Protein AF-A0A6N7SQC3-F1 (afdb_monomer_lite)

Sequence (76 aa):
MTCIIGYLDKKNKCTWIGCDSLGSNGYTKAVESQPKIFRNKVFENVIMGSTSTFRHIDLLKYSKELFDEIDKYKTR

Structure (mmCIF, N/CA/C/O backbone):
data_AF-A0A6N7SQC3-F1
#
_entry.id   AF-A0A6N7SQC3-F1
#
loop_
_atom_site.group_PDB
_atom_site.id
_atom_site.type_symbol
_atom_site.label_atom_id
_atom_site.label_alt_id
_atom_site.label_comp_id
_atom_site.label_asym_id
_atom_site.label_entity_id
_atom_site.label_seq_id
_atom_site.pdbx_PDB_ins_code
_atom_site.Cartn_x
_atom_site.Cartn_y
_atom_site.Cartn_z
_atom_site.occupancy
_atom_site.B_iso_or_equiv
_atom_site.auth_seq_id
_atom_site.auth_comp_id
_atom_site.auth_asym_id
_atom_site.auth_atom_id
_atom_site.pdbx_PDB_model_num
ATOM 1 N N . MET A 1 1 ? 13.387 -0.644 -6.004 1.00 67.00 1 MET A N 1
ATOM 2 C CA . MET A 1 1 ? 13.236 -0.332 -4.566 1.00 67.00 1 MET A CA 1
ATOM 3 C C . MET A 1 1 ? 11.983 0.516 -4.417 1.00 67.00 1 MET A C 1
ATOM 5 O O . MET A 1 1 ? 11.848 1.463 -5.178 1.00 67.00 1 MET A O 1
ATOM 9 N N . THR A 1 2 ? 11.074 0.134 -3.519 1.00 80.88 2 THR A N 1
ATOM 10 C CA . THR A 1 2 ? 9.768 0.783 -3.293 1.00 80.88 2 THR A CA 1
ATOM 11 C C . THR A 1 2 ? 9.658 1.108 -1.807 1.00 80.88 2 THR A C 1
ATOM 13 O O . THR A 1 2 ? 10.025 0.269 -0.984 1.00 80.88 2 THR A O 1
ATOM 16 N N . CYS A 1 3 ? 9.152 2.290 -1.469 1.00 85.50 3 CYS A N 1
ATOM 17 C CA . CYS A 1 3 ? 8.841 2.694 -0.104 1.00 85.50 3 CYS A CA 1
ATOM 18 C C . CYS A 1 3 ? 7.322 2.751 0.065 1.00 85.50 3 CYS A C 1
ATOM 20 O O . CYS A 1 3 ? 6.630 3.418 -0.705 1.00 85.50 3 CYS A O 1
ATOM 22 N N . ILE A 1 4 ? 6.810 2.043 1.070 1.00 90.56 4 ILE A N 1
ATOM 23 C CA . ILE A 1 4 ? 5.399 2.072 1.458 1.00 90.56 4 ILE A CA 1
ATOM 24 C C . ILE A 1 4 ? 5.344 2.447 2.932 1.00 90.56 4 ILE A C 1
ATOM 26 O O . ILE A 1 4 ? 6.014 1.825 3.755 1.00 90.56 4 ILE A O 1
ATOM 30 N N . ILE A 1 5 ? 4.551 3.461 3.257 1.00 91.31 5 ILE A N 1
ATOM 31 C CA . ILE A 1 5 ? 4.382 3.975 4.614 1.00 91.31 5 ILE A CA 1
ATOM 32 C C . ILE A 1 5 ? 2.915 3.824 4.987 1.00 91.31 5 ILE A C 1
ATOM 34 O O . ILE A 1 5 ? 2.046 4.302 4.264 1.00 91.31 5 ILE A O 1
ATOM 38 N N . GLY A 1 6 ? 2.649 3.170 6.115 1.00 91.69 6 GLY A N 1
ATOM 39 C CA . GLY A 1 6 ? 1.323 3.076 6.718 1.00 91.69 6 GLY A CA 1
ATOM 40 C C . GLY A 1 6 ? 1.260 3.869 8.020 1.00 91.69 6 GLY A C 1
ATOM 41 O O . GLY A 1 6 ? 2.205 3.843 8.806 1.00 91.69 6 GLY A O 1
ATOM 42 N N . TYR A 1 7 ? 0.145 4.551 8.265 1.00 92.38 7 TYR A N 1
ATOM 43 C CA . TYR A 1 7 ? -0.129 5.256 9.512 1.00 92.38 7 TYR A CA 1
ATOM 44 C C . TYR A 1 7 ? -1.535 4.925 10.011 1.00 92.38 7 TYR A C 1
ATOM 46 O O . TYR A 1 7 ? -2.520 5.084 9.290 1.00 92.38 7 TYR A O 1
ATOM 54 N N . LEU A 1 8 ? -1.622 4.467 11.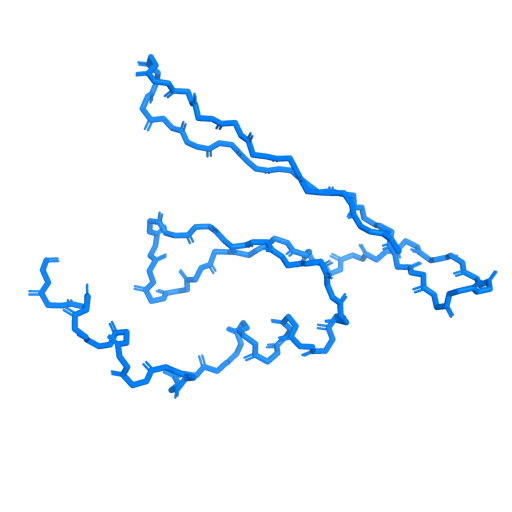260 1.00 92.25 8 LEU A N 1
ATOM 55 C CA . LEU A 1 8 ? -2.887 4.196 11.930 1.00 92.25 8 LEU A CA 1
ATOM 56 C C . LEU A 1 8 ? -3.268 5.394 12.801 1.00 92.25 8 LEU A C 1
ATOM 58 O O . LEU A 1 8 ? -2.662 5.629 13.850 1.00 92.25 8 LEU A O 1
ATOM 62 N N . ASP A 1 9 ? -4.312 6.109 12.398 1.00 91.44 9 ASP A N 1
ATOM 63 C CA . ASP A 1 9 ? -4.894 7.183 13.186 1.00 91.44 9 ASP A CA 1
ATOM 64 C C . ASP A 1 9 ? -5.964 6.613 14.126 1.00 91.44 9 ASP A C 1
ATOM 66 O O . ASP A 1 9 ? -7.115 6.364 13.753 1.00 91.44 9 ASP A O 1
ATOM 70 N N . LYS A 1 10 ? -5.574 6.410 15.388 1.00 91.44 10 LYS A N 1
ATOM 71 C CA . LYS A 1 10 ? -6.478 5.903 16.432 1.00 91.44 10 LYS A CA 1
ATOM 72 C C . LYS A 1 10 ? -7.562 6.909 16.830 1.00 91.44 10 LYS A C 1
ATOM 74 O O . LYS A 1 10 ? -8.597 6.488 17.341 1.00 91.44 10 LYS A O 1
ATOM 79 N N . LYS A 1 11 ? -7.344 8.212 16.621 1.00 93.25 11 LYS A N 1
ATOM 80 C CA . LYS A 1 11 ? -8.285 9.269 17.022 1.00 93.25 11 LYS A CA 1
ATOM 81 C C . LYS A 1 11 ? -9.433 9.371 16.023 1.00 93.25 11 LYS A C 1
ATOM 83 O O . LYS A 1 11 ? -10.590 9.404 16.429 1.00 93.25 11 LYS A O 1
ATOM 88 N N . ASN A 1 12 ? -9.107 9.348 14.733 1.00 90.75 12 ASN A N 1
ATOM 89 C CA . ASN A 1 12 ? -10.086 9.420 13.647 1.00 90.75 12 ASN A CA 1
ATOM 90 C C . ASN A 1 12 ? -10.541 8.037 13.145 1.00 90.75 12 ASN A C 1
ATOM 92 O O . ASN A 1 12 ? -11.332 7.961 12.208 1.00 90.75 12 ASN A O 1
ATOM 96 N N . LYS A 1 13 ? -10.066 6.949 13.775 1.00 89.38 13 LYS A N 1
ATOM 97 C CA . LYS A 1 13 ? -10.374 5.550 13.422 1.00 89.38 13 LYS A CA 1
ATOM 98 C C . LYS A 1 13 ? -10.147 5.256 11.933 1.00 89.38 13 LYS A C 1
ATOM 100 O O . LYS A 1 13 ? -10.947 4.568 11.303 1.00 89.38 13 LYS A O 1
ATOM 105 N N . CYS A 1 14 ? -9.061 5.780 11.370 1.00 87.69 14 CYS A N 1
ATOM 106 C CA . CYS A 1 14 ? -8.734 5.611 9.958 1.00 87.69 14 CYS A CA 1
ATOM 107 C C . CYS A 1 14 ? -7.287 5.154 9.752 1.00 87.69 14 CYS A C 1
ATOM 109 O O . CYS A 1 14 ? -6.407 5.368 10.587 1.00 87.69 14 CYS A O 1
ATOM 111 N N . THR A 1 15 ? -7.054 4.500 8.617 1.00 88.88 15 THR A N 1
ATOM 112 C CA . THR A 1 15 ? -5.733 4.020 8.213 1.00 88.88 15 THR A CA 1
ATOM 113 C C . THR A 1 15 ? -5.311 4.749 6.951 1.00 88.88 15 THR A C 1
ATOM 115 O O . THR A 1 15 ? -6.021 4.740 5.945 1.00 88.88 15 THR A O 1
ATOM 118 N N . TRP A 1 16 ? -4.132 5.352 7.007 1.00 89.88 16 TRP A N 1
ATOM 119 C CA . TRP A 1 16 ? -3.479 6.011 5.891 1.00 89.88 16 TRP A CA 1
ATOM 120 C C . TRP A 1 16 ? -2.375 5.115 5.362 1.00 89.88 16 TRP A C 1
ATOM 122 O O . TRP A 1 16 ? -1.671 4.458 6.127 1.00 89.88 16 TRP A O 1
ATOM 132 N N . ILE A 1 17 ? -2.202 5.100 4.050 1.00 92.06 17 ILE A N 1
ATOM 133 C CA . ILE A 1 17 ? -1.092 4.402 3.420 1.00 92.06 17 ILE A CA 1
ATOM 134 C C . ILE A 1 17 ? -0.666 5.181 2.180 1.00 92.06 17 ILE A C 1
ATOM 136 O O . ILE A 1 17 ? -1.506 5.654 1.414 1.00 92.06 17 ILE A O 1
ATOM 140 N N . GLY A 1 18 ? 0.638 5.348 2.012 1.00 89.62 18 GLY A N 1
ATOM 141 C CA . GLY A 1 18 ? 1.242 6.050 0.887 1.00 89.62 18 GLY A CA 1
ATOM 142 C C . GLY A 1 18 ? 2.407 5.253 0.322 1.00 89.62 18 GLY A C 1
ATOM 143 O O . GLY A 1 18 ? 3.075 4.514 1.047 1.00 89.62 18 GLY A O 1
ATOM 144 N N . CYS A 1 19 ? 2.642 5.385 -0.979 1.00 89.38 19 CYS A N 1
ATOM 145 C CA . CYS A 1 19 ? 3.785 4.785 -1.652 1.00 89.38 19 CYS A CA 1
ATOM 146 C C . CYS A 1 19 ? 4.408 5.764 -2.638 1.00 89.38 19 CYS A C 1
ATOM 148 O O . CYS A 1 19 ? 3.769 6.717 -3.083 1.00 89.38 19 CYS A O 1
ATOM 150 N N . ASP A 1 20 ? 5.649 5.488 -3.016 1.00 88.00 20 ASP A N 1
ATOM 151 C CA . ASP A 1 20 ? 6.292 6.161 -4.134 1.00 88.00 20 ASP A CA 1
ATOM 152 C C . ASP A 1 20 ? 5.743 5.673 -5.491 1.00 88.00 20 ASP A C 1
ATOM 154 O O . ASP A 1 20 ? 5.339 4.515 -5.644 1.00 88.00 20 ASP A O 1
ATOM 158 N N . SER A 1 21 ? 5.814 6.540 -6.500 1.00 84.81 21 SER A N 1
ATOM 159 C CA . SER A 1 21 ? 5.402 6.244 -7.882 1.00 84.81 21 SER A CA 1
ATOM 160 C C . SER A 1 21 ? 6.575 5.845 -8.791 1.00 84.81 21 SER A C 1
ATOM 162 O O . SER A 1 21 ? 6.564 6.138 -9.985 1.00 84.81 21 SER A O 1
ATOM 164 N N . LEU A 1 22 ? 7.629 5.221 -8.249 1.00 83.62 22 LEU A N 1
ATOM 165 C CA . LEU A 1 22 ? 8.829 4.869 -9.016 1.00 83.62 22 LEU A CA 1
ATOM 166 C C . LEU A 1 22 ? 8.804 3.410 -9.492 1.00 83.62 22 LEU A C 1
ATOM 168 O O . LEU A 1 22 ? 8.821 2.480 -8.683 1.00 83.62 22 LEU A O 1
ATOM 172 N N . GLY A 1 23 ? 8.867 3.189 -10.799 1.00 82.31 23 GLY A N 1
ATOM 173 C CA . GLY A 1 23 ? 9.285 1.918 -11.383 1.00 82.31 23 GLY A CA 1
ATOM 174 C C . GLY A 1 23 ? 10.794 1.901 -11.604 1.00 82.31 23 GLY A C 1
ATOM 175 O O . GLY A 1 23 ? 11.363 2.854 -12.131 1.00 82.31 23 GLY A O 1
ATOM 176 N N . SER A 1 24 ? 11.479 0.831 -11.199 1.00 81.44 24 SER A N 1
ATOM 177 C CA . SER A 1 24 ? 12.900 0.658 -11.515 1.00 81.44 24 SER A CA 1
ATOM 178 C C . SER A 1 24 ? 13.210 -0.789 -11.867 1.00 81.44 24 SER A C 1
ATOM 180 O O . SER A 1 24 ? 12.778 -1.705 -11.171 1.00 81.44 24 SER A O 1
ATOM 182 N N . ASN A 1 25 ? 13.988 -0.971 -12.932 1.00 80.62 25 ASN A N 1
ATOM 183 C CA . ASN A 1 25 ? 14.492 -2.264 -13.403 1.00 80.62 25 ASN A CA 1
ATOM 184 C C . ASN A 1 25 ? 15.964 -2.508 -13.001 1.00 80.62 25 ASN A C 1
ATOM 186 O O . ASN A 1 25 ? 16.603 -3.407 -13.535 1.00 80.62 25 ASN A O 1
ATOM 190 N N . GLY A 1 26 ? 16.511 -1.692 -12.091 1.00 77.38 26 GLY A N 1
ATOM 191 C CA . GLY A 1 26 ? 17.900 -1.772 -11.628 1.00 77.38 26 GLY A CA 1
ATOM 192 C C . GLY A 1 26 ? 18.888 -0.866 -12.371 1.00 77.38 26 GLY A C 1
ATOM 193 O O . GLY A 1 26 ? 19.912 -0.522 -11.790 1.00 77.38 26 GLY A O 1
ATOM 194 N N . TYR A 1 27 ? 18.570 -0.412 -13.590 1.00 77.19 27 TYR A N 1
ATOM 195 C CA . TYR A 1 27 ? 19.432 0.487 -14.376 1.00 77.19 27 TYR A CA 1
ATOM 196 C C . TYR A 1 27 ? 18.733 1.805 -14.727 1.00 77.19 27 TYR A C 1
ATOM 198 O O . TYR A 1 27 ? 19.293 2.884 -14.550 1.00 77.19 27 TYR A O 1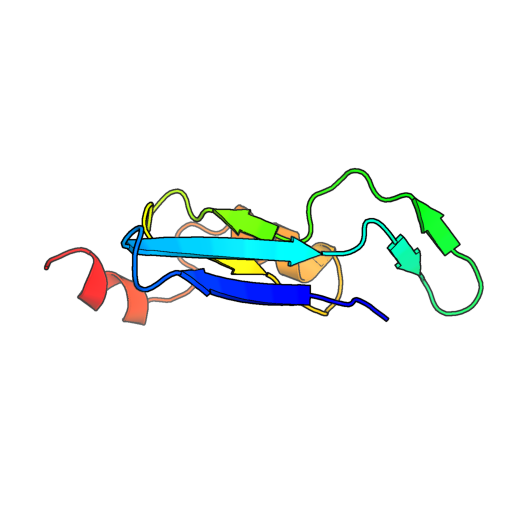
ATOM 206 N N . THR A 1 28 ? 17.470 1.731 -15.147 1.00 80.62 28 THR A N 1
ATOM 207 C CA . THR A 1 28 ? 16.627 2.892 -15.428 1.00 80.62 28 THR A CA 1
ATOM 208 C C . THR A 1 28 ? 15.525 3.055 -14.383 1.00 80.62 28 THR A C 1
ATOM 210 O O . THR A 1 28 ? 15.163 2.141 -13.626 1.00 80.62 28 THR A O 1
ATOM 213 N N . LYS A 1 29 ? 15.018 4.285 -14.307 1.00 83.75 29 LYS A N 1
ATOM 214 C CA . LYS A 1 29 ? 13.903 4.693 -13.459 1.00 83.75 29 LYS A CA 1
ATOM 215 C C . LYS A 1 29 ? 12.822 5.281 -14.360 1.00 83.75 29 LYS A C 1
ATOM 217 O O . LYS A 1 29 ? 13.140 6.093 -15.224 1.00 83.75 29 LYS A O 1
ATOM 222 N N . ALA A 1 30 ? 11.578 4.881 -14.148 1.00 82.06 30 ALA A N 1
ATOM 223 C CA . ALA A 1 30 ? 10.407 5.424 -14.821 1.00 82.06 30 ALA A CA 1
ATOM 224 C C . ALA A 1 30 ? 9.371 5.836 -13.771 1.00 82.06 30 ALA A C 1
ATOM 226 O O . ALA A 1 30 ? 9.288 5.230 -12.699 1.00 82.06 30 ALA A O 1
ATOM 227 N N . VAL A 1 31 ? 8.603 6.883 -14.065 1.00 79.19 31 VAL A N 1
ATOM 228 C CA . VAL A 1 31 ? 7.417 7.208 -13.268 1.00 79.19 31 VAL A CA 1
ATOM 229 C C . VAL A 1 31 ? 6.336 6.221 -13.665 1.00 79.19 31 VAL A C 1
ATOM 231 O O . VAL A 1 31 ? 5.981 6.152 -14.838 1.00 79.19 31 VAL A O 1
ATOM 234 N N . GLU A 1 32 ? 5.829 5.472 -12.694 1.00 78.00 32 GLU A N 1
ATOM 235 C CA . GLU A 1 32 ? 4.745 4.529 -12.925 1.00 78.00 32 GLU A CA 1
ATOM 236 C C . GLU A 1 32 ? 3.424 5.075 -12.408 1.00 78.00 32 GLU A C 1
ATOM 238 O O . GLU A 1 32 ? 3.284 5.417 -11.232 1.00 78.00 32 GLU A O 1
ATOM 243 N N . SER A 1 33 ? 2.446 5.151 -13.312 1.00 74.94 33 SER A N 1
ATOM 244 C CA . SER A 1 33 ? 1.091 5.611 -13.004 1.00 74.94 33 SER A CA 1
ATOM 245 C C . SER A 1 33 ? 0.231 4.515 -12.382 1.00 74.94 33 SER A C 1
ATOM 247 O O . SER A 1 33 ? -0.787 4.817 -11.758 1.00 74.94 33 SER A O 1
ATOM 249 N N . GLN A 1 34 ? 0.601 3.242 -12.559 1.00 75.56 34 GLN A N 1
ATOM 250 C CA . GLN A 1 34 ? -0.099 2.150 -11.897 1.00 75.56 34 GLN A CA 1
ATOM 251 C C . GLN A 1 34 ? 0.151 2.200 -10.380 1.00 75.56 34 GLN A C 1
ATOM 253 O O . GLN A 1 34 ? 1.303 2.202 -9.936 1.00 75.56 34 GLN A O 1
ATOM 258 N N . PRO A 1 35 ? -0.914 2.216 -9.560 1.00 75.12 35 PRO A N 1
ATOM 259 C CA . PRO A 1 35 ? -0.762 2.354 -8.124 1.00 75.12 35 PRO A CA 1
ATOM 260 C C . PRO A 1 35 ? -0.268 1.038 -7.508 1.00 75.12 35 PRO A C 1
ATOM 262 O O . PRO A 1 35 ? -0.885 -0.014 -7.671 1.00 75.12 35 PRO A O 1
ATOM 265 N N . LYS A 1 36 ? 0.830 1.108 -6.746 1.00 83.56 36 LYS A N 1
ATOM 266 C CA . LYS A 1 36 ? 1.376 -0.028 -5.969 1.00 83.56 36 LYS A CA 1
ATOM 267 C C . LYS A 1 36 ? 0.533 -0.368 -4.737 1.00 83.56 36 LYS A C 1
ATOM 269 O O . LYS A 1 36 ? 0.723 -1.414 -4.117 1.00 83.56 36 LYS A O 1
ATOM 274 N N . ILE A 1 37 ? -0.363 0.547 -4.375 1.00 85.94 37 ILE A N 1
ATOM 275 C CA . ILE A 1 37 ? -1.359 0.399 -3.324 1.00 85.94 37 ILE A CA 1
ATOM 276 C C . ILE A 1 37 ? -2.717 0.255 -3.994 1.00 85.94 37 ILE A C 1
ATOM 278 O O . ILE A 1 37 ? -3.107 1.084 -4.814 1.00 85.94 37 ILE A O 1
ATOM 282 N N . PHE A 1 38 ? -3.470 -0.761 -3.606 1.00 83.25 38 PHE A N 1
ATOM 283 C CA . PHE A 1 38 ? -4.825 -0.961 -4.087 1.00 83.25 38 PHE A CA 1
ATOM 284 C C . PHE A 1 38 ? -5.746 -1.378 -2.943 1.00 83.25 38 PHE A C 1
ATOM 286 O O . PHE A 1 38 ? -5.328 -1.946 -1.932 1.00 83.25 38 PHE A O 1
ATOM 293 N N . ARG A 1 39 ? -7.032 -1.068 -3.108 1.00 79.81 39 ARG A N 1
ATOM 294 C CA . ARG A 1 39 ? -8.096 -1.601 -2.256 1.00 79.81 39 ARG A CA 1
ATOM 295 C C . ARG A 1 39 ? -8.626 -2.871 -2.892 1.00 79.81 39 ARG A C 1
ATOM 297 O O . ARG A 1 39 ? -8.861 -2.897 -4.103 1.00 79.81 39 ARG A O 1
ATOM 304 N N . ASN A 1 40 ? -8.794 -3.914 -2.090 1.00 72.81 40 ASN A N 1
ATOM 305 C CA . ASN A 1 40 ? -9.430 -5.126 -2.580 1.00 72.81 40 ASN A CA 1
ATOM 306 C C . ASN A 1 40 ? -10.929 -4.854 -2.776 1.00 72.81 40 ASN A C 1
ATOM 308 O O . ASN A 1 40 ? -11.565 -4.261 -1.910 1.00 72.81 40 ASN A O 1
ATOM 312 N N . LYS A 1 41 ? -11.497 -5.291 -3.903 1.00 68.38 41 LYS A N 1
ATOM 313 C CA . LYS A 1 41 ? -12.945 -5.194 -4.144 1.00 68.38 41 LYS A CA 1
ATOM 314 C C . LYS A 1 41 ? -13.756 -6.136 -3.253 1.00 68.38 41 LYS A C 1
ATOM 316 O O . LYS A 1 41 ? -14.916 -5.866 -2.998 1.00 68.38 41 LYS A O 1
ATOM 321 N N . VAL A 1 42 ? -13.156 -7.242 -2.817 1.00 69.00 42 VAL A N 1
ATOM 322 C CA . VAL A 1 42 ? -13.798 -8.229 -1.940 1.00 69.00 42 VAL A CA 1
ATOM 323 C C . VAL A 1 42 ? -13.737 -7.787 -0.478 1.00 69.00 42 VAL A C 1
ATOM 325 O O . VAL A 1 42 ? -14.692 -7.970 0.265 1.00 69.00 42 VAL A O 1
ATOM 328 N N . PHE A 1 43 ? -12.621 -7.179 -0.072 1.00 69.00 43 PHE A N 1
ATOM 329 C CA . PHE A 1 43 ? -12.414 -6.672 1.283 1.00 69.00 43 PHE A CA 1
ATOM 330 C C . PHE A 1 43 ? -12.300 -5.160 1.239 1.00 69.00 43 PHE A C 1
ATOM 332 O O . PHE A 1 43 ? -11.197 -4.616 1.188 1.00 69.00 43 PHE A O 1
ATOM 339 N N . GLU A 1 44 ? -13.442 -4.480 1.282 1.00 70.06 44 GLU A N 1
ATOM 340 C CA . GLU A 1 44 ? -13.497 -3.015 1.196 1.00 70.06 44 GLU A CA 1
ATOM 341 C C . GLU A 1 44 ? -12.724 -2.325 2.335 1.00 70.06 44 GLU A C 1
ATOM 343 O O . GLU A 1 44 ? -12.185 -1.232 2.158 1.00 70.06 44 GLU A O 1
ATOM 348 N N . ASN A 1 45 ? -12.596 -3.008 3.478 1.00 76.56 45 ASN A N 1
ATOM 349 C CA . ASN A 1 45 ? -11.855 -2.545 4.655 1.00 76.56 45 ASN A CA 1
ATOM 350 C C . ASN A 1 45 ? -10.352 -2.866 4.614 1.00 76.56 45 ASN A C 1
ATOM 352 O O . ASN A 1 45 ? -9.621 -2.502 5.536 1.00 76.56 45 ASN A O 1
ATOM 356 N N . VAL A 1 46 ? -9.873 -3.555 3.576 1.00 79.75 46 VAL A N 1
ATOM 357 C CA . VAL A 1 46 ? -8.469 -3.951 3.452 1.00 79.75 46 VAL A CA 1
ATOM 358 C C . VAL A 1 46 ? -7.791 -3.108 2.383 1.00 79.75 46 VAL A C 1
ATOM 360 O O . VAL A 1 46 ? -8.169 -3.098 1.208 1.00 79.75 46 VAL A O 1
ATOM 363 N N . ILE A 1 47 ? -6.728 -2.429 2.803 1.00 83.62 47 ILE A N 1
ATOM 364 C CA . ILE A 1 47 ? -5.825 -1.722 1.905 1.00 83.62 47 ILE A CA 1
ATOM 365 C C . ILE A 1 47 ? -4.523 -2.514 1.837 1.00 83.62 47 ILE A C 1
ATOM 367 O O . ILE A 1 47 ? -3.938 -2.838 2.869 1.00 83.62 47 ILE A O 1
ATOM 371 N N . MET A 1 48 ? -4.078 -2.829 0.623 1.00 83.75 48 MET A N 1
ATOM 372 C CA . MET A 1 48 ? -2.867 -3.607 0.382 1.00 83.75 48 MET A CA 1
ATOM 373 C C . MET A 1 48 ? -1.867 -2.797 -0.429 1.00 83.75 48 MET A C 1
ATOM 375 O O . MET A 1 48 ? -2.217 -2.148 -1.411 1.00 83.75 48 MET A O 1
ATOM 379 N N . GLY A 1 49 ? -0.607 -2.863 -0.014 1.00 85.25 49 GLY A N 1
ATOM 380 C CA . GLY A 1 49 ? 0.536 -2.360 -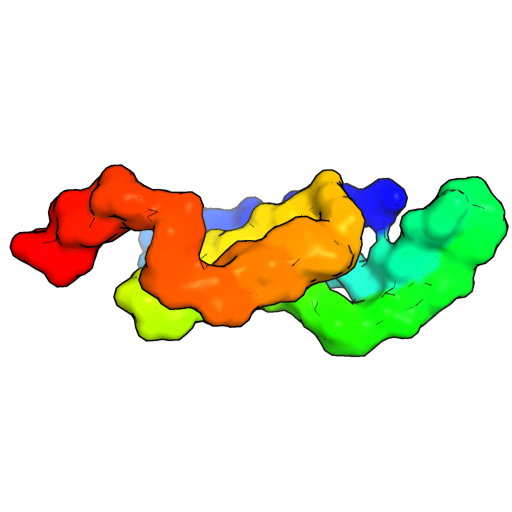0.761 1.00 85.25 49 GLY A CA 1
ATOM 381 C C . GLY A 1 49 ? 1.591 -3.453 -0.850 1.00 85.25 49 GLY A C 1
ATOM 382 O O . GLY A 1 49 ? 1.767 -4.216 0.098 1.00 85.25 49 GLY A O 1
ATOM 383 N N . SER A 1 50 ? 2.278 -3.550 -1.985 1.00 83.31 50 SER A N 1
ATOM 384 C CA . SER A 1 50 ? 3.293 -4.583 -2.203 1.00 83.31 50 SER A CA 1
ATOM 385 C C . SER A 1 50 ? 4.585 -3.996 -2.764 1.00 83.31 50 SER A C 1
ATOM 387 O O . SER A 1 50 ? 4.583 -3.096 -3.605 1.00 83.31 50 SER A O 1
ATOM 389 N N . THR A 1 51 ? 5.709 -4.512 -2.274 1.00 80.50 51 THR A N 1
ATOM 390 C CA . THR A 1 51 ? 7.071 -4.103 -2.628 1.00 80.50 51 THR A CA 1
ATOM 391 C C . THR A 1 51 ? 7.744 -5.190 -3.470 1.00 80.50 51 THR A C 1
ATOM 393 O O . THR A 1 51 ? 8.747 -5.782 -3.086 1.00 80.50 51 THR A O 1
ATOM 396 N N . SER A 1 52 ? 7.176 -5.491 -4.638 1.00 76.56 52 SER A N 1
ATOM 397 C CA . SER A 1 52 ? 7.704 -6.520 -5.546 1.00 76.56 52 SER A CA 1
ATOM 398 C C . SER A 1 52 ? 7.578 -6.089 -7.012 1.00 76.56 52 SER A C 1
ATOM 400 O O . SER A 1 52 ? 7.603 -4.898 -7.326 1.00 76.56 52 SER A O 1
ATOM 402 N N . THR A 1 53 ? 7.480 -7.055 -7.923 1.00 75.56 53 THR A N 1
ATOM 403 C CA . THR A 1 53 ? 7.227 -6.814 -9.341 1.00 75.56 53 THR A CA 1
ATOM 404 C C . THR A 1 53 ? 5.802 -6.300 -9.539 1.00 75.56 53 THR A C 1
ATOM 406 O O . THR A 1 53 ? 4.854 -6.815 -8.945 1.00 75.56 53 THR A O 1
ATOM 409 N N . PHE A 1 54 ? 5.630 -5.314 -10.420 1.00 77.06 54 PHE A N 1
ATOM 410 C CA . PHE A 1 54 ? 4.306 -4.783 -10.763 1.00 77.06 54 PHE A CA 1
ATOM 411 C C . PHE A 1 54 ? 3.356 -5.874 -11.280 1.00 77.06 54 PHE A C 1
ATOM 413 O O . PHE A 1 54 ? 2.177 -5.871 -10.947 1.00 77.06 54 PHE A O 1
ATOM 420 N N . ARG A 1 55 ? 3.882 -6.881 -11.994 1.00 79.75 55 ARG A N 1
ATOM 421 C CA . ARG A 1 55 ? 3.082 -8.020 -12.473 1.00 79.75 55 ARG A CA 1
ATOM 422 C C . ARG A 1 55 ? 2.466 -8.839 -11.341 1.00 79.75 55 ARG A C 1
ATOM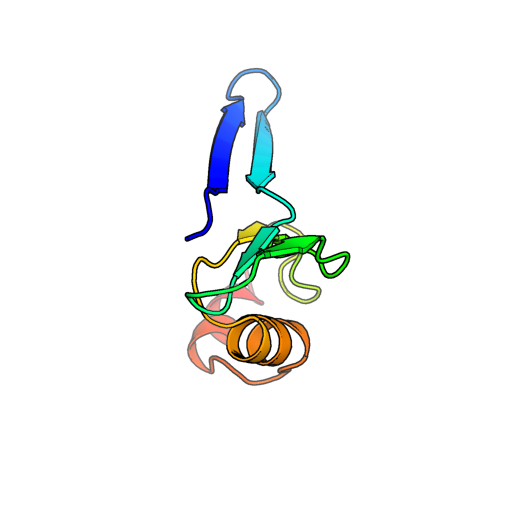 424 O O . ARG A 1 55 ? 1.313 -9.235 -11.453 1.00 79.75 55 ARG A O 1
ATOM 431 N N . HIS A 1 56 ? 3.200 -9.093 -10.255 1.00 80.69 56 HIS A N 1
ATOM 432 C CA . HIS A 1 56 ? 2.640 -9.823 -9.112 1.00 80.69 56 HIS A CA 1
ATOM 433 C C . HIS A 1 56 ? 1.520 -9.028 -8.429 1.00 80.69 56 HIS A C 1
ATOM 435 O O . HIS A 1 56 ? 0.530 -9.607 -7.989 1.00 80.69 56 HIS A O 1
ATOM 441 N N . ILE A 1 57 ? 1.654 -7.700 -8.381 1.00 80.44 57 ILE A N 1
ATOM 442 C CA . ILE A 1 57 ? 0.626 -6.799 -7.844 1.00 80.44 57 ILE A CA 1
ATOM 443 C C . ILE A 1 57 ? -0.630 -6.833 -8.720 1.00 80.44 57 ILE A C 1
ATOM 445 O O . ILE A 1 57 ? -1.737 -6.948 -8.199 1.00 80.44 57 ILE A O 1
ATOM 449 N N . ASP A 1 58 ? -0.471 -6.805 -10.042 1.00 79.31 58 ASP A N 1
ATOM 450 C CA . ASP A 1 58 ? -1.602 -6.898 -10.967 1.00 79.31 58 ASP A CA 1
ATOM 451 C C . ASP A 1 58 ? -2.330 -8.247 -10.853 1.00 79.31 58 ASP A C 1
ATOM 453 O O . ASP A 1 58 ? -3.561 -8.274 -10.818 1.00 79.31 58 ASP A O 1
ATOM 457 N N . LEU A 1 59 ? -1.606 -9.361 -10.694 1.00 79.38 59 LEU A N 1
ATOM 458 C CA . LEU A 1 59 ? -2.228 -10.667 -10.433 1.00 79.38 59 LEU A CA 1
ATOM 459 C C . LEU A 1 59 ? -3.071 -10.651 -9.149 1.00 79.38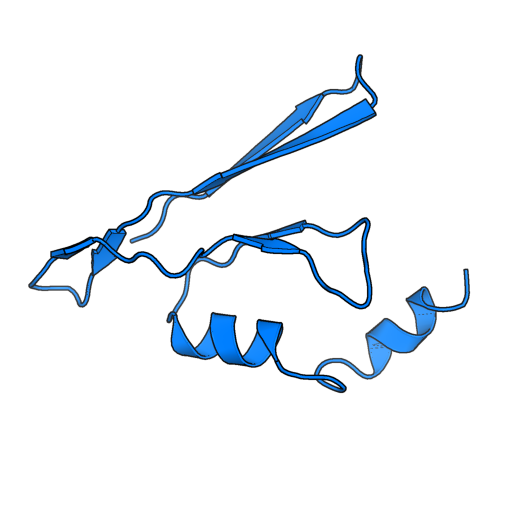 59 LEU A C 1
ATOM 461 O O . LEU A 1 59 ? -4.198 -11.141 -9.154 1.00 79.38 59 LEU A O 1
ATOM 465 N N . LEU A 1 60 ? -2.571 -10.031 -8.075 1.00 76.44 60 LEU A N 1
ATOM 466 C CA . LEU A 1 60 ? -3.313 -9.865 -6.818 1.00 76.44 60 LEU A CA 1
ATOM 467 C C . LEU A 1 60 ? -4.559 -8.982 -6.972 1.00 76.44 60 LEU A C 1
ATOM 469 O O . LEU A 1 60 ? -5.561 -9.209 -6.298 1.00 76.44 60 LEU A O 1
ATOM 473 N N . LYS A 1 61 ? -4.511 -7.982 -7.855 1.00 73.00 61 LYS A N 1
ATOM 474 C CA . LYS A 1 61 ? -5.624 -7.058 -8.102 1.00 73.00 61 LYS A CA 1
ATOM 475 C C . LYS A 1 61 ? -6.770 -7.699 -8.891 1.00 73.00 61 LYS A C 1
ATOM 477 O O . LYS A 1 61 ? -7.929 -7.363 -8.646 1.00 73.00 61 LYS A O 1
ATOM 482 N N . TYR A 1 62 ? -6.458 -8.562 -9.860 1.00 74.31 62 TYR A N 1
ATOM 483 C CA . TYR A 1 62 ? -7.453 -9.152 -10.767 1.00 74.31 62 TYR A CA 1
ATOM 484 C C . TYR A 1 62 ? -7.860 -10.579 -10.415 1.00 74.31 62 TYR A C 1
ATOM 486 O O . TYR A 1 62 ? -8.876 -11.057 -10.925 1.00 74.31 62 TYR A O 1
ATOM 494 N N . SER A 1 63 ? -7.099 -11.262 -9.564 1.00 70.56 63 SER A N 1
ATOM 495 C CA . SER A 1 63 ? -7.454 -12.613 -9.167 1.00 70.56 63 SER A CA 1
ATOM 496 C C . SER A 1 63 ? -8.697 -12.630 -8.284 1.00 70.56 63 SER A C 1
ATOM 498 O O . SER A 1 63 ? -8.805 -11.898 -7.301 1.00 70.56 63 SER A O 1
ATOM 500 N N . LYS A 1 64 ? -9.648 -13.485 -8.661 1.00 62.03 64 LYS A N 1
ATOM 501 C CA . LYS A 1 64 ? -10.914 -13.693 -7.950 1.00 62.03 64 LYS A CA 1
ATOM 502 C C . LYS A 1 64 ? -10.825 -14.807 -6.902 1.00 62.03 64 LYS A C 1
ATOM 504 O O . LYS A 1 64 ? -11.605 -14.797 -5.957 1.00 62.03 64 LYS A O 1
ATOM 509 N N . GLU A 1 65 ? -9.865 -15.717 -7.065 1.00 64.00 65 GLU A N 1
ATOM 510 C CA . GLU A 1 65 ? -9.742 -16.992 -6.336 1.00 64.00 65 GLU A CA 1
ATOM 511 C C . GLU A 1 65 ? -8.314 -17.192 -5.792 1.00 64.00 65 GLU A C 1
ATOM 513 O O . GLU A 1 65 ? -7.838 -18.309 -5.655 1.00 64.00 65 GLU A O 1
ATOM 518 N N . LEU A 1 66 ? -7.560 -16.114 -5.532 1.00 58.31 66 LEU A N 1
ATOM 519 C CA . LEU A 1 66 ? -6.128 -16.262 -5.222 1.00 58.31 66 LEU A CA 1
ATOM 520 C C . LEU A 1 66 ? -5.842 -16.905 -3.854 1.00 58.31 66 LEU A C 1
ATOM 522 O O . LEU A 1 66 ? -4.714 -17.320 -3.608 1.00 58.31 66 LEU A O 1
ATOM 526 N N . PHE A 1 67 ? -6.824 -16.940 -2.955 1.00 58.84 67 PHE A N 1
ATOM 527 C CA . PHE A 1 67 ? -6.641 -17.452 -1.604 1.00 58.84 67 PHE A CA 1
ATOM 528 C C . PHE A 1 67 ? -7.918 -18.159 -1.133 1.00 58.84 67 PHE A C 1
ATOM 530 O O . PHE A 1 67 ? -8.871 -17.503 -0.718 1.00 58.84 67 PHE A O 1
ATOM 537 N N . ASP A 1 68 ? -7.930 -19.491 -1.145 1.00 56.56 68 ASP A N 1
ATOM 538 C CA . ASP A 1 68 ? -9.064 -20.292 -0.650 1.00 56.56 68 ASP A CA 1
ATOM 539 C C . ASP A 1 68 ? -9.362 -20.020 0.839 1.00 56.56 68 ASP A C 1
ATOM 541 O O . ASP A 1 68 ? -10.494 -20.081 1.311 1.00 56.56 68 ASP A O 1
ATOM 545 N N . GLU A 1 69 ? -8.336 -19.648 1.604 1.00 56.25 69 GLU A N 1
ATOM 546 C CA . GLU A 1 69 ? -8.423 -19.364 3.041 1.00 56.25 69 GLU A CA 1
ATOM 547 C C . GLU A 1 69 ? -9.134 -18.041 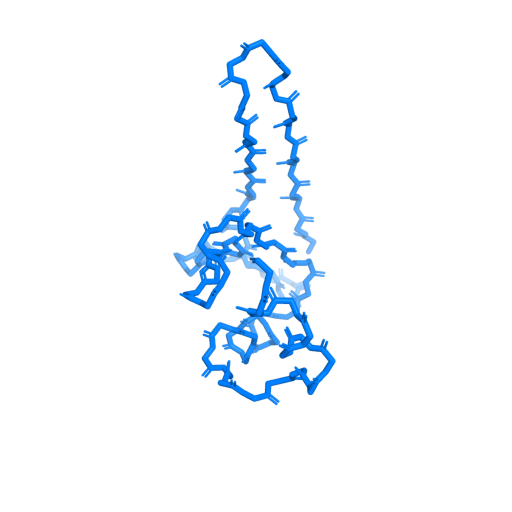3.352 1.00 56.25 69 GLU A C 1
ATOM 549 O O . GLU A 1 69 ? -9.617 -17.831 4.468 1.00 56.25 69 GLU A O 1
ATOM 554 N N . ILE A 1 70 ? -9.218 -17.149 2.365 1.00 53.84 70 ILE A N 1
ATOM 555 C CA . ILE A 1 70 ? -9.817 -15.825 2.499 1.00 53.84 70 ILE A CA 1
ATOM 556 C C . ILE A 1 70 ? -11.354 -15.895 2.522 1.00 53.84 70 ILE A C 1
ATOM 558 O O . ILE A 1 70 ? -11.995 -15.030 3.126 1.00 53.84 70 ILE A O 1
ATOM 562 N N . ASP A 1 71 ? -11.957 -16.956 1.977 1.00 52.38 71 ASP A N 1
ATOM 563 C CA . ASP A 1 71 ? -13.405 -17.183 2.061 1.00 52.38 71 ASP A CA 1
ATOM 564 C C . ASP A 1 71 ? -13.900 -17.343 3.506 1.00 52.38 71 ASP A C 1
ATOM 566 O O . ASP A 1 71 ? -15.038 -16.981 3.803 1.00 52.38 71 ASP A O 1
ATOM 570 N N . LYS A 1 72 ? -13.035 -17.746 4.451 1.00 54.69 72 LYS A N 1
ATOM 571 C CA . LYS A 1 72 ? -13.376 -17.760 5.888 1.00 54.69 72 LYS A CA 1
ATOM 572 C C . LYS A 1 72 ? -13.688 -16.373 6.455 1.00 54.69 72 LYS A C 1
ATOM 574 O O . LYS A 1 72 ? -14.399 -16.278 7.453 1.00 54.69 72 LYS A O 1
ATOM 579 N N . TYR A 1 73 ? -13.152 -15.311 5.854 1.00 52.75 73 TYR A N 1
ATOM 580 C CA . TYR A 1 73 ? -13.337 -13.932 6.310 1.00 52.75 73 TYR A CA 1
ATOM 581 C C . TYR A 1 73 ? -14.471 -13.199 5.582 1.00 52.75 73 TYR A C 1
ATOM 583 O O . TYR A 1 73 ? -14.806 -12.089 5.984 1.00 52.75 73 TYR A O 1
ATOM 591 N N . LYS A 1 74 ? -15.079 -13.796 4.545 1.00 52.88 74 LYS A N 1
ATOM 592 C CA . LYS A 1 74 ? -16.259 -13.225 3.867 1.00 52.88 74 LYS A CA 1
ATOM 593 C C . LYS A 1 74 ? -17.549 -13.361 4.684 1.00 52.88 74 LYS A C 1
ATOM 595 O O . LYS A 1 74 ? -18.494 -12.624 4.434 1.00 52.88 74 LYS A O 1
ATOM 600 N N . THR A 1 75 ? -17.603 -14.297 5.632 1.00 51.53 75 THR A N 1
ATOM 601 C CA . THR A 1 75 ? -18.836 -14.691 6.344 1.00 51.53 75 THR A CA 1
ATOM 602 C C . THR A 1 75 ? -18.943 -14.155 7.777 1.00 51.53 75 THR A C 1
ATOM 604 O O . THR A 1 75 ? -19.719 -14.695 8.566 1.00 51.53 75 THR A O 1
ATOM 607 N N . ARG A 1 76 ? -18.170 -13.126 8.145 1.00 42.84 76 ARG A N 1
ATOM 608 C CA . ARG A 1 76 ? -18.261 -12.463 9.456 1.00 42.84 76 ARG A CA 1
ATOM 609 C C . ARG A 1 76 ? -18.690 -11.013 9.342 1.00 42.84 76 ARG A C 1
ATOM 611 O O . ARG A 1 76 ? -18.142 -10.316 8.465 1.00 42.84 76 ARG A O 1
#

pLDDT: mean 77.16, std 12.0, range [42.84, 93.25]

Radius of gyration: 14.57 Å; chains: 1; bounding box: 38×30×32 Å

Secondary structure (DSSP, 8-state):
---EEEEEETTTTEEEEEE--EEE-SS-EEE--S-SEEE-SS-TT-EEE--S-HHHHHHHHH-SSS-GGGGGGTT-

Foldseek 3Di:
DKDKDWDQDPPVRDIDIDIAQWDDPPPDIDRHPDDQWDAAPLHNVDIDGDDDDPVVSVCVNPDPPPDPPCVVVSPD